Protein AF-A0A9W6QD81-F1 (afdb_monomer_lite)

Radius of gyration: 34.78 Å; chains: 1; bounding box: 24×41×120 Å

Secondary structure (DSSP, 8-state):
--------------TTHHHHTTS-----S--HHHHHHHHHHTTS-----HHHHHHHHHHHHTTTT-S-HHHHHHHHHHHHHHHHHHHHHH--

Sequence (92 aa):
MTHPSPHPASRRPGLGAGLTALLPTGESSGSAGHRAAEQLLLLREAAVPVPVLTAAVELLGLLADSKDTVTREAAAATVVRLR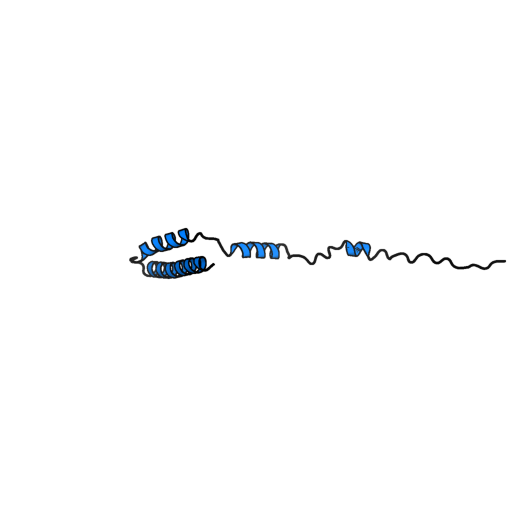AAAEAASDR

Structure (mmCIF, N/CA/C/O backbone):
data_AF-A0A9W6QD81-F1
#
_entry.id   AF-A0A9W6QD81-F1
#
loop_
_atom_site.group_PDB
_atom_site.id
_atom_site.type_symbol
_atom_site.label_atom_id
_atom_site.label_alt_id
_atom_site.label_comp_id
_atom_site.label_asym_id
_atom_site.label_entity_id
_atom_site.label_seq_id
_atom_site.pdbx_PDB_ins_code
_atom_site.Cartn_x
_atom_site.Cartn_y
_atom_site.Cartn_z
_atom_site.occupancy
_atom_site.B_iso_or_equiv
_atom_site.auth_seq_id
_atom_site.auth_comp_id
_atom_site.auth_asym_id
_atom_site.auth_atom_id
_atom_site.pdbx_PDB_model_num
ATOM 1 N N . MET A 1 1 ? 2.216 28.034 99.684 1.00 41.12 1 MET A N 1
ATOM 2 C CA . MET A 1 1 ? 3.553 27.751 99.119 1.00 41.12 1 MET A CA 1
ATOM 3 C C . MET A 1 1 ? 3.377 26.791 97.955 1.00 41.12 1 MET A C 1
ATOM 5 O O . MET A 1 1 ? 2.581 25.869 98.046 1.00 41.12 1 MET A O 1
ATOM 9 N N . THR A 1 2 ? 4.018 27.128 96.845 1.00 52.12 2 THR A N 1
ATOM 10 C CA . THR A 1 2 ? 3.944 26.566 95.489 1.00 52.12 2 THR A CA 1
ATOM 11 C C . THR A 1 2 ? 4.406 25.115 95.363 1.00 52.12 2 THR A C 1
ATOM 13 O O . THR A 1 2 ? 5.443 24.785 95.922 1.00 52.12 2 THR A O 1
ATOM 16 N N . HIS A 1 3 ? 3.759 24.336 94.488 1.00 49.16 3 HIS A N 1
ATOM 17 C CA . HIS A 1 3 ? 4.454 23.412 93.580 1.00 49.16 3 HIS A CA 1
ATOM 18 C C . HIS A 1 3 ? 3.715 23.320 92.229 1.00 49.16 3 HIS A C 1
ATOM 20 O O . HIS A 1 3 ? 2.488 23.220 92.223 1.00 49.16 3 HIS A O 1
ATOM 26 N N . PRO A 1 4 ? 4.434 23.388 91.090 1.00 63.53 4 PRO A N 1
ATOM 27 C CA . PRO A 1 4 ? 3.858 23.293 89.755 1.00 63.53 4 PRO A CA 1
ATOM 28 C C . PRO A 1 4 ? 3.762 21.826 89.316 1.00 63.53 4 PRO A C 1
ATOM 30 O O . PRO A 1 4 ? 4.585 20.993 89.694 1.00 63.53 4 PRO A O 1
ATOM 33 N N . SER A 1 5 ? 2.778 21.501 88.484 1.00 49.00 5 SER A N 1
ATOM 34 C CA . SER A 1 5 ? 2.745 20.237 87.745 1.00 49.00 5 SER A CA 1
ATOM 35 C C . SER A 1 5 ? 2.427 20.485 86.271 1.00 49.00 5 SER A C 1
ATOM 37 O O . SER A 1 5 ? 1.808 21.499 85.940 1.00 49.00 5 SER A O 1
ATOM 39 N N . PRO A 1 6 ? 2.946 19.622 85.382 1.00 48.41 6 PRO A N 1
ATOM 40 C CA . PRO A 1 6 ? 3.315 19.996 84.029 1.00 48.41 6 PRO A CA 1
ATOM 41 C C . PRO A 1 6 ? 2.171 19.737 83.050 1.00 48.41 6 PRO A C 1
ATOM 43 O O . PRO A 1 6 ? 1.599 18.651 83.007 1.00 48.41 6 PRO A O 1
ATOM 46 N N . HIS A 1 7 ? 1.867 20.731 82.222 1.00 46.97 7 HIS A N 1
ATOM 47 C CA . HIS A 1 7 ? 0.959 20.567 81.093 1.00 46.97 7 HIS A CA 1
ATOM 48 C C . HIS A 1 7 ? 1.696 19.901 79.916 1.00 46.97 7 HIS A C 1
ATOM 50 O O . HIS A 1 7 ? 2.723 20.426 79.478 1.00 46.97 7 HIS A O 1
ATOM 56 N N . PRO A 1 8 ? 1.183 18.796 79.343 1.00 60.31 8 PRO A N 1
ATOM 57 C CA . PRO A 1 8 ? 1.662 18.266 78.078 1.00 60.31 8 PRO A CA 1
ATOM 58 C C . PRO A 1 8 ? 0.845 18.881 76.937 1.00 60.31 8 PRO A C 1
ATOM 60 O O . PRO A 1 8 ? -0.254 18.435 76.634 1.00 60.31 8 PRO A O 1
ATOM 63 N N . ALA A 1 9 ? 1.365 19.924 76.304 1.00 45.19 9 ALA A N 1
ATOM 64 C CA . ALA A 1 9 ? 0.941 20.389 74.982 1.00 45.19 9 ALA A CA 1
ATOM 65 C C . ALA A 1 9 ? 1.999 21.407 74.539 1.00 45.19 9 ALA A C 1
ATOM 67 O O . ALA A 1 9 ? 2.355 22.298 75.291 1.00 45.19 9 ALA A O 1
ATOM 68 N N . SER A 1 10 ? 2.599 21.366 73.366 1.00 47.66 10 SER A N 1
ATOM 69 C CA . SER A 1 10 ? 2.109 20.877 72.099 1.00 47.66 10 SER A CA 1
ATOM 70 C C . SER A 1 10 ? 3.359 20.667 71.249 1.00 47.66 10 SER A C 1
ATOM 72 O O . SER A 1 10 ? 4.130 21.610 71.047 1.00 47.66 10 SER A O 1
ATOM 74 N N . ARG A 1 11 ? 3.612 19.438 70.780 1.00 53.50 11 ARG A N 1
ATOM 75 C CA . ARG A 1 11 ? 4.554 19.244 69.672 1.00 53.50 11 ARG A CA 1
ATOM 76 C C . ARG A 1 11 ? 3.919 19.947 68.482 1.00 53.50 11 ARG A C 1
ATOM 78 O O . ARG A 1 11 ? 3.033 19.386 67.851 1.00 53.50 11 ARG A O 1
ATOM 85 N N . ARG A 1 12 ? 4.330 21.191 68.228 1.00 53.94 12 ARG A N 1
ATOM 86 C CA . ARG A 1 12 ? 3.984 21.916 67.007 1.00 53.94 12 ARG A CA 1
ATOM 87 C C . ARG A 1 12 ? 4.396 21.026 65.833 1.00 53.94 12 ARG A C 1
ATOM 89 O O . ARG A 1 12 ? 5.592 20.752 65.709 1.00 53.94 12 ARG A O 1
ATOM 96 N N . PRO A 1 13 ? 3.457 20.543 65.005 1.00 54.94 13 PRO A N 1
ATOM 97 C CA . PRO A 1 13 ? 3.815 19.889 63.761 1.00 54.94 13 PRO A CA 1
ATOM 98 C C . PRO A 1 13 ? 4.633 20.891 62.948 1.00 54.94 13 PRO A C 1
ATOM 100 O O . PRO A 1 13 ? 4.203 22.025 62.731 1.00 54.94 13 PRO A O 1
ATOM 103 N N . GLY A 1 14 ? 5.861 20.507 62.608 1.00 56.66 14 GLY A N 1
ATOM 104 C CA . GLY A 1 14 ? 6.791 21.365 61.892 1.00 56.66 14 GLY A CA 1
ATOM 105 C C . GLY A 1 14 ? 6.174 21.863 60.588 1.00 56.66 14 GLY A C 1
ATOM 106 O O . GLY A 1 14 ? 5.661 21.081 59.789 1.00 56.66 14 GLY A O 1
ATOM 107 N N . LEU A 1 15 ? 6.286 23.171 60.369 1.00 55.88 15 LEU A N 1
ATOM 108 C CA . LEU A 1 15 ? 5.966 23.930 59.153 1.00 55.88 15 LEU A CA 1
ATOM 109 C C . LEU A 1 15 ? 6.830 23.529 57.930 1.00 55.88 15 LEU A C 1
ATOM 111 O O . LEU A 1 15 ? 7.178 24.368 57.110 1.00 55.88 15 LEU A O 1
ATOM 115 N N . GLY A 1 16 ? 7.219 22.257 57.812 1.00 54.28 16 GLY A N 1
ATOM 116 C CA . GLY A 1 16 ? 8.096 21.750 56.752 1.00 54.28 16 GLY A CA 1
ATOM 117 C C . GLY A 1 16 ? 7.467 20.679 55.862 1.00 54.28 16 GLY A C 1
ATOM 118 O O . GLY A 1 16 ? 7.892 20.532 54.725 1.00 54.28 16 GLY A O 1
ATOM 119 N N . ALA A 1 17 ? 6.447 19.953 56.337 1.00 57.78 17 ALA A N 1
ATOM 120 C CA . ALA A 1 17 ? 5.837 18.857 55.572 1.00 57.78 17 ALA A CA 1
ATOM 121 C C . ALA A 1 17 ? 4.764 19.331 54.573 1.00 57.78 17 ALA A C 1
ATOM 123 O O . ALA A 1 17 ? 4.569 18.722 53.528 1.00 57.78 17 ALA A O 1
ATOM 124 N N . GLY A 1 18 ? 4.064 20.428 54.885 1.00 57.84 18 GLY A N 1
ATOM 125 C CA . GLY A 1 18 ? 2.973 20.935 54.046 1.00 57.84 18 GLY A CA 1
ATOM 126 C C . GLY A 1 18 ? 3.444 21.650 52.777 1.00 57.84 18 GLY A C 1
ATOM 127 O O . GLY A 1 18 ? 2.760 21.597 51.764 1.00 57.84 18 GLY A O 1
ATOM 128 N N . LEU A 1 19 ? 4.621 22.289 52.808 1.00 57.25 19 LEU A N 1
ATOM 129 C CA . LEU A 1 19 ? 5.172 23.011 51.652 1.00 57.25 19 LEU A CA 1
ATOM 130 C C . LEU A 1 19 ? 5.831 22.072 50.633 1.00 57.25 19 LEU A C 1
ATOM 132 O O . LEU A 1 19 ? 5.725 22.306 49.434 1.00 57.25 19 LEU A O 1
ATOM 136 N N . THR A 1 20 ? 6.462 20.983 51.078 1.00 58.50 20 THR A N 1
ATOM 137 C CA . THR A 1 20 ? 7.024 19.955 50.183 1.00 58.50 20 THR A CA 1
ATOM 138 C C . THR A 1 20 ? 5.953 19.093 49.517 1.00 58.50 20 THR A C 1
ATOM 140 O O . THR A 1 20 ? 6.205 18.569 48.440 1.00 58.50 20 THR A O 1
ATOM 143 N N . ALA A 1 21 ? 4.745 19.011 50.085 1.00 59.38 21 ALA A N 1
ATOM 144 C CA . ALA A 1 21 ? 3.581 18.386 49.446 1.00 59.38 21 ALA A CA 1
ATOM 145 C C . ALA A 1 21 ? 2.978 19.224 48.297 1.00 59.38 21 ALA A C 1
ATOM 147 O O . ALA A 1 21 ? 2.174 18.709 47.524 1.00 59.38 21 ALA A O 1
ATOM 148 N N . LEU A 1 22 ? 3.352 20.507 48.190 1.00 58.03 22 LEU A N 1
ATOM 149 C CA . LEU A 1 22 ? 2.968 21.402 47.089 1.00 58.03 22 LEU A CA 1
ATOM 150 C C . LEU A 1 22 ? 4.007 21.439 45.966 1.00 58.03 22 LEU A C 1
ATOM 152 O O . LEU A 1 22 ? 3.734 21.987 44.897 1.00 58.03 22 LEU A O 1
ATOM 156 N N . LEU A 1 23 ? 5.197 20.875 46.193 1.00 59.31 23 LEU A N 1
ATOM 157 C CA . LEU A 1 23 ? 6.099 20.578 45.093 1.00 59.31 23 LEU A CA 1
ATOM 158 C C . LEU A 1 23 ? 5.426 19.477 44.281 1.00 59.31 23 LEU A C 1
ATOM 160 O O . LEU A 1 23 ? 5.053 18.462 44.870 1.00 59.31 23 LEU A O 1
ATOM 164 N N . PRO A 1 24 ? 5.248 19.650 42.962 1.00 52.56 24 PRO A N 1
ATOM 165 C CA . PRO A 1 24 ? 4.758 18.575 42.129 1.00 52.56 24 PRO A CA 1
ATOM 166 C C . PRO A 1 24 ? 5.720 17.394 42.283 1.00 52.56 24 PRO A C 1
ATOM 168 O O . PRO A 1 24 ? 6.765 17.347 41.643 1.00 52.56 24 PRO A O 1
ATOM 171 N N . THR A 1 25 ? 5.356 16.402 43.093 1.00 58.72 25 THR A N 1
ATOM 172 C CA . THR A 1 25 ? 5.942 15.054 43.070 1.00 58.72 25 THR A CA 1
ATOM 173 C C . THR A 1 25 ? 5.407 14.288 41.861 1.00 58.72 25 THR A C 1
ATOM 175 O O . THR A 1 25 ? 5.196 13.079 41.891 1.00 58.72 25 THR A O 1
ATOM 178 N N . GLY A 1 26 ? 5.159 15.022 40.774 1.00 53.06 26 GLY A N 1
ATOM 179 C CA . GLY A 1 26 ? 4.798 14.504 39.479 1.00 53.06 26 GLY A CA 1
ATOM 180 C C . GLY A 1 26 ? 6.045 13.942 38.832 1.00 53.06 26 GLY A C 1
ATOM 181 O O . GLY A 1 26 ? 6.559 14.501 37.867 1.00 53.06 26 GLY A O 1
ATOM 182 N N . GLU A 1 27 ? 6.495 12.797 39.328 1.00 59.56 27 GLU A N 1
ATOM 183 C CA . GLU A 1 27 ? 7.050 11.784 38.445 1.00 59.56 27 GLU A CA 1
ATOM 184 C C . GLU A 1 27 ? 5.917 11.318 37.526 1.00 59.56 27 GLU A C 1
ATOM 186 O O . GLU A 1 27 ? 5.293 10.280 37.717 1.00 59.56 27 GLU A O 1
ATOM 191 N N . SER A 1 28 ? 5.574 12.153 36.550 1.00 55.69 28 SER A N 1
ATOM 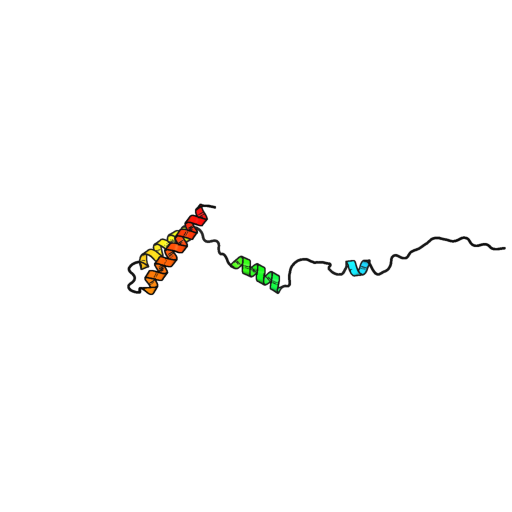192 C CA . SER A 1 28 ? 4.829 11.708 35.392 1.00 55.69 28 SER A CA 1
ATOM 193 C C . SER A 1 28 ? 5.128 12.597 34.195 1.00 55.69 28 SER A C 1
ATOM 195 O O . SER A 1 28 ? 4.747 13.766 34.124 1.00 55.69 28 SER A O 1
ATOM 197 N N . SER A 1 29 ? 5.755 11.943 33.219 1.00 60.25 29 SER A N 1
ATOM 198 C CA . SER A 1 29 ? 5.481 12.121 31.798 1.00 60.25 29 SER A CA 1
ATOM 199 C C . SER A 1 29 ? 6.194 13.268 31.082 1.00 60.25 29 SER A C 1
ATOM 201 O O . SER A 1 29 ? 5.553 14.174 30.547 1.00 60.25 29 SER A O 1
ATOM 203 N N . GLY A 1 30 ? 7.520 13.123 30.974 1.00 66.56 30 GLY A N 1
ATOM 204 C CA . GLY A 1 30 ? 8.319 13.588 29.834 1.00 66.56 30 GLY A CA 1
ATOM 205 C C . GLY A 1 30 ? 8.457 15.102 29.644 1.00 66.56 30 GLY A C 1
ATOM 206 O O . GLY A 1 30 ? 7.513 15.877 29.779 1.00 66.56 30 GLY A O 1
ATOM 207 N N . SER A 1 31 ? 9.645 15.551 29.232 1.00 82.94 31 SER A N 1
ATOM 208 C CA . SER A 1 31 ? 9.802 16.920 28.725 1.00 82.94 31 SER A CA 1
ATOM 209 C C . SER A 1 31 ? 8.844 17.175 27.548 1.00 82.94 31 SER A C 1
ATOM 211 O O . SER A 1 31 ? 8.390 16.241 26.884 1.00 82.94 31 SER A O 1
ATOM 213 N N . ALA A 1 32 ? 8.553 18.441 27.233 1.00 81.56 32 ALA A N 1
ATOM 214 C CA . ALA A 1 32 ? 7.760 18.773 26.044 1.00 81.56 32 ALA A CA 1
ATOM 215 C C . ALA A 1 32 ? 8.338 18.134 24.763 1.00 81.56 32 ALA A C 1
ATOM 217 O O . ALA A 1 32 ? 7.580 17.665 23.918 1.00 81.56 32 ALA A O 1
ATOM 218 N N . GLY A 1 33 ? 9.670 18.039 24.667 1.00 8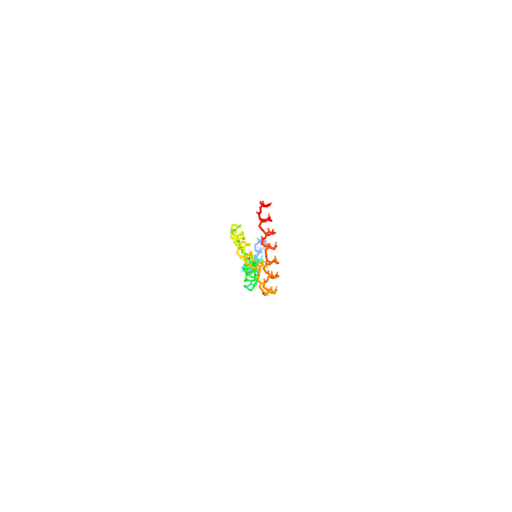6.69 33 GLY A N 1
ATOM 219 C CA . GLY A 1 33 ? 10.353 17.330 23.585 1.00 86.69 33 GLY A CA 1
ATOM 220 C C . GLY A 1 33 ? 10.113 15.817 23.597 1.00 86.69 33 GLY A C 1
ATOM 221 O O . GLY A 1 33 ? 9.917 15.237 22.537 1.00 86.69 33 GLY A O 1
ATOM 222 N N . HIS A 1 34 ? 10.056 15.184 24.772 1.00 85.44 34 HIS A N 1
ATOM 223 C CA . HIS A 1 34 ? 9.719 13.762 24.895 1.00 85.44 34 HIS A CA 1
ATOM 224 C C . HIS A 1 34 ? 8.290 13.477 24.419 1.00 85.44 34 HIS A C 1
ATOM 226 O O . HIS A 1 34 ? 8.090 12.601 23.585 1.00 85.44 34 HIS A O 1
ATOM 232 N N . ARG A 1 35 ? 7.312 14.285 24.851 1.00 84.94 35 ARG A N 1
ATOM 233 C CA . ARG A 1 35 ? 5.925 14.156 24.376 1.00 84.94 35 ARG A CA 1
ATOM 234 C C . ARG A 1 35 ? 5.809 14.405 22.873 1.00 84.94 35 ARG A C 1
ATOM 236 O O . ARG A 1 35 ? 5.101 13.677 22.193 1.00 84.94 35 ARG A O 1
ATOM 243 N N . ALA A 1 36 ? 6.520 15.397 22.335 1.00 86.19 36 ALA A N 1
ATOM 244 C CA . ALA A 1 36 ? 6.551 15.635 20.893 1.00 86.19 36 ALA A CA 1
ATOM 245 C C . ALA A 1 36 ? 7.153 14.441 20.130 1.00 86.19 36 ALA A C 1
ATOM 247 O O . ALA A 1 36 ? 6.606 14.035 19.110 1.00 86.19 36 ALA A O 1
ATOM 248 N N . ALA A 1 37 ? 8.233 13.845 20.640 1.00 86.38 37 ALA A N 1
ATOM 249 C CA . ALA A 1 37 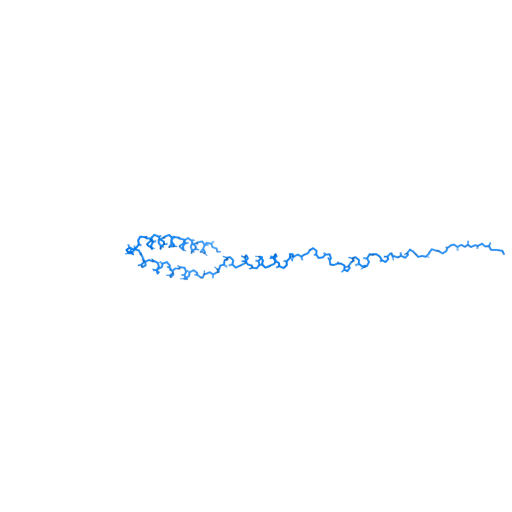? 8.839 12.659 20.045 1.00 86.38 37 ALA A CA 1
ATOM 250 C C . ALA A 1 37 ? 7.893 11.446 20.073 1.00 86.38 37 ALA A C 1
ATOM 252 O O . ALA A 1 37 ? 7.774 10.757 19.065 1.00 86.38 37 ALA 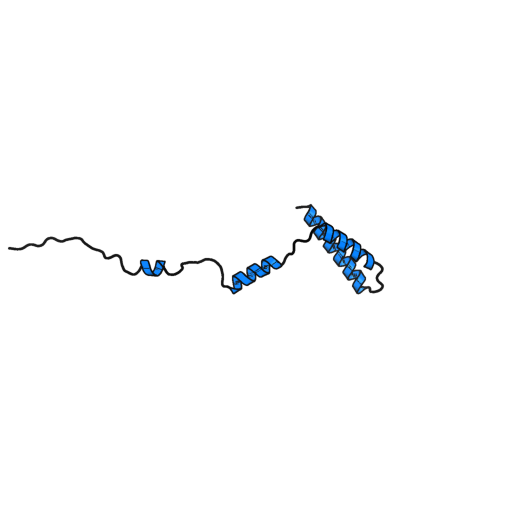A O 1
ATOM 253 N N . GLU A 1 38 ? 7.167 11.217 21.171 1.00 85.25 38 GLU A N 1
ATOM 254 C CA . GLU A 1 38 ? 6.138 10.169 21.244 1.00 85.25 38 GLU A CA 1
ATOM 255 C C . GLU A 1 38 ? 5.001 10.408 20.246 1.00 85.25 38 GLU A C 1
ATOM 257 O O . GLU A 1 38 ? 4.599 9.487 19.539 1.00 85.25 38 GLU A O 1
ATOM 262 N N . GLN A 1 39 ? 4.522 11.649 20.120 1.00 82.50 39 GLN A N 1
ATOM 263 C CA . GLN A 1 39 ? 3.492 11.989 19.135 1.00 82.50 39 GLN A CA 1
ATOM 264 C C . GLN A 1 39 ? 3.985 11.784 17.695 1.00 82.50 39 GLN A C 1
ATOM 266 O O . GLN A 1 39 ? 3.228 11.316 16.851 1.00 82.50 39 GLN A O 1
ATOM 271 N N . LEU A 1 40 ? 5.259 12.064 17.410 1.00 84.38 40 LEU A N 1
ATOM 272 C CA . LEU A 1 40 ? 5.859 11.779 16.104 1.00 84.38 40 LEU A CA 1
ATOM 273 C C . LEU A 1 40 ? 6.040 10.275 15.856 1.00 84.38 40 LEU A C 1
ATOM 275 O O . LEU A 1 40 ? 5.893 9.830 14.719 1.00 84.38 40 LEU A O 1
ATOM 279 N N . LEU A 1 41 ? 6.319 9.479 16.892 1.00 85.50 41 LEU A N 1
ATOM 280 C CA . LEU A 1 41 ? 6.390 8.019 16.770 1.00 85.50 41 LEU A CA 1
ATOM 281 C C . LEU A 1 41 ? 5.038 7.414 16.378 1.00 85.50 41 LEU A C 1
ATOM 283 O O . LEU A 1 41 ? 5.013 6.479 15.579 1.00 85.50 41 LEU A O 1
ATOM 287 N N . LEU A 1 42 ? 3.926 7.981 16.857 1.00 78.88 42 LEU A N 1
ATOM 288 C CA . LEU A 1 42 ? 2.577 7.569 16.445 1.00 78.88 42 LEU A CA 1
ATOM 289 C C . LEU A 1 42 ? 2.295 7.834 14.956 1.00 78.88 42 LEU A C 1
ATOM 291 O O . LEU A 1 42 ? 1.426 7.187 14.382 1.00 78.88 42 LEU A O 1
ATOM 295 N N . LEU A 1 43 ? 3.039 8.741 14.313 1.00 81.88 43 LEU A N 1
ATOM 296 C CA . LEU A 1 43 ? 2.910 9.052 12.882 1.00 81.88 43 LEU A CA 1
ATOM 297 C C . LEU A 1 43 ? 3.799 8.181 11.985 1.00 81.88 43 LEU A C 1
ATOM 299 O O . LEU A 1 43 ? 3.803 8.360 10.767 1.00 81.88 43 LEU A O 1
ATOM 303 N N . ARG A 1 44 ? 4.577 7.256 12.561 1.00 80.69 44 ARG A N 1
ATOM 304 C CA . ARG A 1 44 ? 5.456 6.369 11.788 1.00 80.69 44 ARG A CA 1
ATOM 305 C C . ARG A 1 44 ? 4.670 5.451 10.852 1.00 80.69 44 ARG A C 1
ATOM 307 O O . ARG A 1 44 ? 5.189 5.053 9.812 1.00 80.69 44 ARG A O 1
ATOM 314 N N . GLU A 1 45 ? 3.448 5.107 11.234 1.00 81.44 45 GLU A N 1
ATOM 315 C CA . GLU A 1 45 ? 2.605 4.160 10.520 1.00 81.44 45 GLU A CA 1
ATOM 316 C C . GLU A 1 45 ? 1.307 4.835 10.082 1.00 81.44 45 GLU A C 1
ATOM 318 O O . GLU A 1 45 ? 0.707 5.618 10.816 1.00 81.44 45 GLU A O 1
ATOM 323 N N . ALA A 1 46 ? 0.871 4.521 8.865 1.00 79.44 46 ALA A N 1
ATOM 324 C CA . ALA A 1 46 ? -0.406 4.963 8.330 1.00 79.44 46 ALA A CA 1
ATOM 325 C C . ALA A 1 46 ? -1.288 3.738 8.094 1.00 79.44 46 ALA A C 1
ATOM 327 O O . ALA A 1 46 ? -0.867 2.777 7.446 1.00 79.44 46 ALA A O 1
ATOM 328 N N . ALA A 1 47 ? -2.521 3.779 8.598 1.00 85.75 47 ALA A N 1
ATOM 329 C CA . ALA A 1 47 ? -3.515 2.769 8.273 1.00 85.75 47 ALA A CA 1
ATOM 330 C C . ALA A 1 47 ? -3.938 2.944 6.808 1.00 85.75 47 ALA A C 1
ATOM 332 O O . ALA A 1 47 ? -4.546 3.950 6.441 1.00 85.75 47 ALA A O 1
ATOM 333 N N . VAL A 1 48 ? -3.605 1.963 5.970 1.00 87.75 48 VAL A N 1
ATOM 334 C CA . VAL A 1 48 ? -3.989 1.936 4.556 1.00 87.75 48 VAL A CA 1
ATOM 335 C C . VAL A 1 48 ? -5.002 0.810 4.348 1.00 87.75 48 VAL A C 1
ATOM 337 O O . VAL A 1 48 ? -4.712 -0.327 4.725 1.00 87.75 48 VAL A O 1
ATOM 340 N N . PRO A 1 49 ? -6.179 1.077 3.751 1.00 91.69 49 PRO A N 1
ATOM 341 C CA . PRO A 1 49 ? -7.137 0.022 3.440 1.00 91.69 49 PRO A CA 1
ATOM 342 C C . PRO A 1 49 ? -6.539 -1.004 2.470 1.00 91.69 49 PRO A C 1
ATOM 344 O O . PRO A 1 49 ? -5.941 -0.625 1.463 1.00 91.69 49 PRO A O 1
ATOM 347 N N . VAL A 1 50 ? -6.770 -2.297 2.715 1.00 92.88 50 VAL A N 1
ATOM 348 C CA . VAL A 1 50 ? -6.297 -3.385 1.836 1.00 92.88 50 VAL A CA 1
ATOM 349 C C . VAL A 1 50 ? -6.673 -3.168 0.359 1.00 92.88 50 VAL A C 1
ATOM 351 O O . VAL A 1 50 ? -5.782 -3.301 -0.478 1.00 92.88 50 VAL A O 1
ATOM 354 N N . PRO A 1 51 ? -7.899 -2.719 0.001 1.00 94.31 51 PRO A N 1
ATOM 355 C CA . PRO A 1 51 ? -8.239 -2.442 -1.399 1.00 94.31 51 PRO A CA 1
ATOM 356 C C . PRO A 1 51 ? -7.337 -1.398 -2.077 1.00 94.31 51 PRO A C 1
ATOM 358 O O . PRO A 1 51 ? -7.098 -1.478 -3.280 1.00 94.31 51 PRO A O 1
ATOM 361 N N . VAL A 1 52 ? -6.800 -0.435 -1.319 1.00 94.62 52 VAL A N 1
ATOM 362 C CA . VAL A 1 52 ? -5.859 0.568 -1.844 1.00 94.62 52 VAL A CA 1
ATOM 363 C C . VAL A 1 52 ? -4.517 -0.082 -2.186 1.00 94.62 52 VAL A C 1
ATOM 365 O O . VAL A 1 52 ? -3.930 0.236 -3.219 1.00 94.62 52 VAL A O 1
ATOM 368 N N . LEU A 1 53 ? -4.049 -1.028 -1.364 1.00 94.31 53 LEU A N 1
ATOM 369 C CA . LEU A 1 53 ? -2.833 -1.797 -1.651 1.00 94.31 53 LEU A CA 1
ATOM 370 C C . LEU A 1 53 ? -3.014 -2.665 -2.903 1.00 94.31 53 LEU A C 1
ATOM 372 O O . LEU A 1 53 ? -2.123 -2.703 -3.752 1.00 94.31 53 LEU A O 1
ATOM 376 N N . THR A 1 54 ? -4.174 -3.311 -3.052 1.00 93.81 54 THR A N 1
ATOM 377 C CA . THR A 1 54 ? -4.509 -4.110 -4.240 1.00 93.81 54 THR A CA 1
ATOM 378 C C . THR A 1 54 ? -4.508 -3.254 -5.507 1.00 93.81 54 THR A C 1
ATOM 380 O O . THR A 1 54 ? -3.830 -3.601 -6.473 1.00 93.81 54 THR A O 1
ATOM 383 N N . ALA A 1 55 ? -5.166 -2.092 -5.481 1.00 96.38 55 ALA A N 1
ATOM 384 C CA . ALA A 1 55 ? -5.172 -1.165 -6.612 1.00 96.38 55 ALA A CA 1
ATOM 385 C C . ALA A 1 55 ? -3.758 -0.668 -6.967 1.00 96.38 55 ALA A C 1
ATOM 387 O O . ALA A 1 55 ? -3.396 -0.584 -8.140 1.00 96.38 55 ALA A O 1
ATOM 388 N N . ALA A 1 56 ? -2.919 -0.383 -5.966 1.00 96.38 56 ALA A N 1
ATOM 389 C CA . ALA A 1 56 ? -1.532 0.011 -6.199 1.00 96.38 56 ALA A CA 1
ATOM 390 C C . ALA A 1 56 ? -0.715 -1.101 -6.883 1.00 96.38 56 ALA A C 1
ATOM 392 O O . ALA A 1 56 ? 0.083 -0.812 -7.774 1.00 96.38 56 ALA A O 1
ATOM 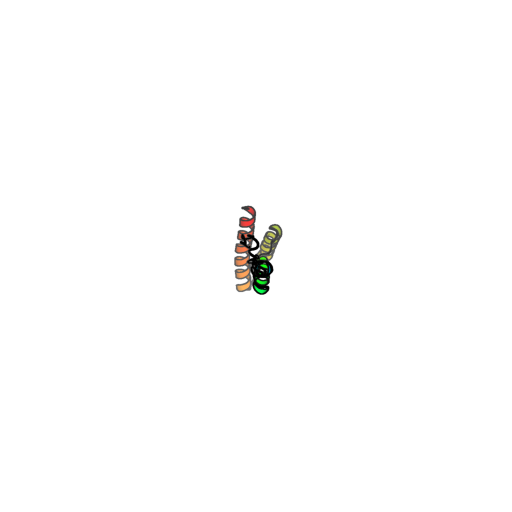393 N N . VAL A 1 57 ? -0.930 -2.368 -6.511 1.00 97.06 57 VAL A N 1
ATOM 394 C CA . VAL A 1 57 ? -0.294 -3.520 -7.173 1.00 97.06 57 VAL A CA 1
ATOM 395 C C . VAL A 1 57 ? -0.700 -3.614 -8.644 1.00 97.06 57 VAL A C 1
ATOM 397 O O . VAL A 1 57 ? 0.163 -3.844 -9.491 1.00 97.06 57 VAL A O 1
ATOM 400 N N . GLU A 1 58 ? -1.980 -3.413 -8.960 1.00 96.69 58 GLU A N 1
ATOM 401 C CA . GLU A 1 58 ? -2.472 -3.423 -10.343 1.00 96.69 58 GLU A CA 1
ATOM 402 C C . GLU A 1 58 ? -1.841 -2.302 -11.177 1.00 96.69 58 GLU A C 1
ATOM 404 O O . GLU A 1 58 ? -1.321 -2.556 -12.265 1.00 96.69 58 GLU A O 1
ATOM 409 N N . LEU A 1 59 ? -1.800 -1.080 -10.637 1.00 97.12 59 LEU A N 1
ATOM 410 C CA . LEU A 1 59 ? -1.187 0.073 -11.303 1.00 97.12 59 LEU A CA 1
ATOM 411 C C . LEU A 1 59 ? 0.312 -0.124 -11.547 1.00 97.12 59 LEU A C 1
ATOM 413 O O . LEU A 1 59 ? 0.811 0.195 -12.625 1.00 97.12 59 LEU A O 1
ATOM 417 N N . LEU A 1 60 ? 1.037 -0.682 -10.576 1.00 96.88 60 LEU A N 1
ATOM 418 C CA . LEU A 1 60 ? 2.460 -0.996 -10.733 1.00 96.88 60 LEU A CA 1
ATOM 419 C C . LEU A 1 60 ? 2.703 -2.117 -11.751 1.00 96.88 60 LEU A C 1
ATOM 421 O O . LEU A 1 60 ? 3.756 -2.136 -12.388 1.00 96.88 60 LEU A O 1
ATOM 425 N N . GLY A 1 61 ? 1.733 -3.014 -11.952 1.00 94.44 61 GLY A N 1
ATOM 426 C CA . GLY A 1 61 ? 1.782 -4.039 -12.996 1.00 94.44 61 GLY A CA 1
ATOM 427 C C . GLY A 1 61 ? 1.913 -3.457 -14.407 1.00 94.44 61 GLY A C 1
ATOM 428 O O . GLY A 1 61 ? 2.558 -4.066 -15.258 1.00 94.44 61 GLY A O 1
ATOM 429 N N . LEU A 1 62 ? 1.410 -2.239 -14.637 1.00 96.12 62 LEU A N 1
ATOM 430 C CA . LEU A 1 62 ? 1.549 -1.529 -15.916 1.00 96.12 62 LEU A CA 1
ATOM 431 C C . LEU A 1 62 ? 3.010 -1.191 -16.263 1.00 96.12 62 LEU A C 1
ATOM 433 O O . LEU A 1 62 ? 3.321 -0.899 -17.415 1.00 96.12 62 LEU A O 1
ATOM 437 N N . LEU A 1 63 ? 3.914 -1.232 -15.279 1.00 96.06 63 LEU A N 1
ATOM 438 C CA . LEU A 1 63 ? 5.338 -0.944 -15.452 1.00 96.06 63 LEU A CA 1
ATOM 439 C C . LEU A 1 63 ? 6.182 -2.200 -15.719 1.00 96.06 63 LEU A C 1
ATOM 441 O O . LEU A 1 63 ? 7.402 -2.085 -15.858 1.00 96.06 63 LEU A O 1
ATOM 445 N N . ALA A 1 64 ? 5.565 -3.385 -15.810 1.00 92.06 64 ALA A N 1
ATOM 446 C CA . ALA A 1 64 ? 6.277 -4.646 -16.032 1.00 92.06 64 ALA A CA 1
ATOM 447 C C . ALA A 1 64 ? 7.106 -4.639 -17.329 1.00 92.06 64 ALA A C 1
ATOM 449 O O . ALA A 1 64 ? 8.238 -5.123 -17.337 1.00 92.06 64 ALA A O 1
ATOM 450 N N . ASP A 1 65 ? 6.589 -4.003 -18.381 1.00 94.25 65 ASP A N 1
ATOM 451 C CA . ASP A 1 65 ? 7.252 -3.878 -19.685 1.00 94.25 65 ASP A CA 1
ATOM 452 C C . ASP A 1 65 ? 7.953 -2.521 -19.877 1.00 94.25 65 ASP A C 1
ATOM 454 O O . ASP A 1 65 ? 8.280 -2.127 -21.002 1.00 94.25 65 ASP A O 1
ATOM 458 N N . SER A 1 66 ? 8.196 -1.778 -18.789 1.00 95.62 66 SER A N 1
ATOM 459 C CA . SER A 1 66 ? 8.931 -0.514 -18.867 1.00 95.62 66 SER A CA 1
ATOM 460 C C . SER A 1 66 ? 10.311 -0.726 -19.498 1.00 95.62 66 SER A C 1
ATOM 462 O O . SER A 1 66 ? 11.053 -1.646 -19.141 1.00 95.62 66 SER A O 1
ATOM 464 N N . LYS A 1 67 ? 10.670 0.161 -20.434 1.00 96.94 67 LYS A N 1
ATOM 465 C CA . LYS A 1 67 ? 11.998 0.182 -21.072 1.00 96.94 67 LYS A CA 1
ATOM 466 C C . LYS A 1 67 ? 13.093 0.630 -20.108 1.00 96.94 67 LYS A C 1
ATOM 468 O O . LYS A 1 67 ? 14.259 0.320 -20.333 1.00 96.94 67 LYS A O 1
ATOM 473 N N . ASP A 1 68 ? 12.721 1.360 -19.061 1.00 97.62 68 ASP A N 1
ATOM 474 C CA . ASP A 1 68 ? 13.637 1.719 -17.990 1.00 97.62 68 ASP A CA 1
ATOM 475 C C . ASP A 1 68 ? 13.729 0.576 -16.972 1.00 97.62 68 ASP A C 1
ATOM 477 O O . ASP A 1 68 ? 12.788 0.302 -16.218 1.00 97.62 68 ASP A O 1
ATOM 481 N N . THR A 1 69 ? 14.894 -0.073 -16.950 1.00 97.25 69 THR A N 1
ATOM 482 C CA . THR A 1 69 ? 15.213 -1.169 -16.034 1.00 97.25 69 THR A CA 1
ATOM 483 C C . THR A 1 69 ? 15.051 -0.759 -14.573 1.00 97.25 69 THR A C 1
ATOM 485 O O . THR A 1 69 ? 14.505 -1.544 -13.800 1.00 97.25 69 THR A O 1
ATOM 488 N N . VAL A 1 70 ? 15.449 0.464 -14.201 1.00 97.62 70 VAL A N 1
ATOM 489 C CA . VAL A 1 70 ? 15.363 0.932 -12.807 1.00 97.62 70 VAL A CA 1
ATOM 490 C C . VAL A 1 70 ? 13.902 1.033 -12.383 1.00 97.62 70 VAL A C 1
ATOM 492 O O . VAL A 1 70 ? 13.520 0.503 -11.341 1.00 97.62 70 VAL A O 1
ATOM 495 N N . THR A 1 71 ? 13.061 1.642 -13.221 1.00 96.12 71 THR A N 1
ATOM 496 C CA . THR A 1 71 ? 11.617 1.726 -12.972 1.00 96.12 71 THR A CA 1
ATOM 497 C C . THR A 1 71 ? 10.974 0.343 -12.865 1.00 96.12 71 THR A C 1
ATOM 499 O O . THR A 1 71 ? 10.192 0.104 -11.944 1.00 96.12 71 THR A O 1
ATOM 502 N N . ARG A 1 72 ? 11.308 -0.589 -13.766 1.00 97.56 72 ARG A N 1
ATOM 503 C CA . ARG A 1 72 ? 10.745 -1.948 -13.751 1.00 97.56 72 ARG A CA 1
ATOM 504 C C . ARG A 1 72 ? 11.119 -2.714 -12.481 1.00 97.56 72 ARG A C 1
ATOM 506 O O . ARG A 1 72 ? 10.254 -3.322 -11.852 1.00 97.56 72 ARG A O 1
ATOM 513 N N . GLU A 1 73 ? 12.389 -2.679 -12.087 1.00 97.56 73 GLU A N 1
ATOM 514 C CA . GLU A 1 73 ? 12.866 -3.353 -10.874 1.00 97.56 73 GLU A CA 1
ATOM 515 C C . GLU A 1 73 ? 12.265 -2.734 -9.610 1.00 97.56 73 GLU A C 1
ATOM 517 O O . GLU A 1 73 ? 11.809 -3.457 -8.719 1.00 97.56 73 GLU A O 1
ATOM 522 N N . ALA A 1 74 ? 12.188 -1.402 -9.552 1.00 97.50 74 ALA A N 1
ATOM 523 C CA . ALA A 1 74 ? 11.552 -0.696 -8.447 1.00 97.50 74 ALA A CA 1
ATOM 524 C C . ALA A 1 74 ? 10.062 -1.053 -8.329 1.00 97.50 74 ALA A C 1
ATOM 526 O O . ALA A 1 74 ? 9.579 -1.326 -7.224 1.00 97.50 74 ALA A O 1
ATOM 527 N N . ALA A 1 75 ? 9.340 -1.112 -9.452 1.00 97.81 75 ALA A N 1
ATOM 528 C CA . ALA A 1 75 ? 7.939 -1.518 -9.481 1.00 97.81 75 ALA A CA 1
ATOM 529 C C . ALA A 1 75 ? 7.766 -2.963 -8.991 1.00 97.81 75 ALA A C 1
ATOM 531 O O . ALA A 1 75 ? 6.965 -3.210 -8.089 1.00 97.81 75 ALA A O 1
ATOM 532 N N . ALA A 1 76 ? 8.574 -3.900 -9.497 1.00 97.56 76 ALA A N 1
ATOM 533 C CA . ALA A 1 76 ? 8.533 -5.302 -9.082 1.00 97.56 76 ALA A CA 1
ATOM 534 C C . ALA A 1 76 ? 8.811 -5.469 -7.578 1.00 97.56 76 ALA A C 1
ATOM 536 O O . ALA A 1 76 ? 8.051 -6.131 -6.866 1.00 97.56 76 ALA A O 1
ATOM 537 N N . ALA A 1 77 ? 9.852 -4.811 -7.062 1.00 97.94 77 ALA A N 1
ATOM 538 C CA . ALA A 1 77 ? 10.188 -4.852 -5.642 1.00 97.94 77 ALA A CA 1
ATOM 539 C C . ALA A 1 77 ? 9.088 -4.227 -4.764 1.00 97.94 77 ALA A C 1
ATOM 541 O O . ALA A 1 77 ? 8.859 -4.669 -3.636 1.00 97.94 77 ALA A O 1
ATOM 542 N N . THR A 1 78 ? 8.398 -3.201 -5.262 1.00 97.25 78 THR A N 1
ATOM 543 C CA . THR A 1 78 ? 7.274 -2.571 -4.557 1.00 97.25 78 THR A CA 1
ATOM 544 C C . THR A 1 78 ? 6.053 -3.489 -4.538 1.00 97.25 78 THR A C 1
ATOM 546 O O . THR A 1 78 ? 5.468 -3.683 -3.475 1.00 97.25 78 THR A O 1
ATOM 549 N N . VAL A 1 79 ? 5.722 -4.138 -5.659 1.00 97.75 79 VAL A N 1
ATOM 550 C CA . VAL A 1 79 ? 4.625 -5.118 -5.740 1.00 97.75 79 VAL A CA 1
ATOM 551 C C . VAL A 1 79 ? 4.807 -6.247 -4.725 1.00 97.75 79 VAL A C 1
ATOM 553 O O . VAL A 1 79 ? 3.856 -6.590 -4.024 1.00 97.75 79 VAL A O 1
ATOM 556 N N . VAL A 1 80 ? 6.022 -6.791 -4.596 1.00 97.56 80 VAL A N 1
ATOM 557 C CA . VAL A 1 80 ? 6.323 -7.842 -3.607 1.00 97.56 80 VAL A CA 1
ATOM 558 C C . VAL A 1 80 ? 6.020 -7.366 -2.184 1.00 97.56 80 VAL A C 1
ATOM 560 O O . VAL A 1 80 ? 5.363 -8.077 -1.424 1.00 97.56 80 VAL A O 1
ATOM 563 N N . ARG A 1 81 ? 6.442 -6.146 -1.830 1.00 96.00 81 ARG A N 1
ATOM 564 C CA . ARG A 1 81 ? 6.200 -5.578 -0.494 1.00 96.00 81 ARG A CA 1
ATOM 565 C C . ARG A 1 81 ? 4.719 -5.321 -0.227 1.00 96.00 81 ARG A C 1
ATOM 567 O O . ARG A 1 81 ? 4.245 -5.633 0.860 1.00 96.00 81 ARG A O 1
ATOM 574 N N . LEU A 1 82 ? 3.990 -4.780 -1.204 1.00 95.25 82 LEU A N 1
ATOM 575 C CA . LEU A 1 82 ? 2.563 -4.481 -1.056 1.00 95.25 82 LEU A CA 1
ATOM 576 C C . LEU A 1 82 ? 1.725 -5.753 -0.900 1.00 95.25 82 LEU A C 1
ATOM 578 O O . LEU A 1 82 ? 0.835 -5.787 -0.054 1.00 95.25 82 LEU A O 1
ATOM 582 N N . ARG A 1 83 ? 2.040 -6.813 -1.656 1.00 94.94 83 ARG A N 1
ATOM 583 C CA . ARG A 1 83 ? 1.381 -8.118 -1.497 1.00 94.94 83 ARG A CA 1
ATOM 584 C C . ARG A 1 83 ? 1.631 -8.697 -0.110 1.00 94.94 83 ARG A C 1
ATOM 586 O O . ARG A 1 83 ? 0.677 -9.034 0.573 1.00 94.94 83 ARG A O 1
ATOM 593 N N . ALA A 1 84 ? 2.884 -8.716 0.347 1.00 94.56 84 ALA A N 1
ATOM 594 C CA . ALA A 1 84 ? 3.208 -9.183 1.696 1.00 94.56 84 ALA A CA 1
ATOM 595 C C . ALA A 1 84 ? 2.462 -8.392 2.789 1.00 94.56 84 ALA A C 1
ATOM 597 O O . ALA A 1 84 ? 1.986 -8.978 3.758 1.00 94.56 84 ALA A O 1
ATOM 598 N N . ALA A 1 85 ? 2.320 -7.072 2.623 1.00 91.12 85 ALA A N 1
ATOM 599 C CA . ALA A 1 85 ? 1.563 -6.234 3.550 1.00 91.12 85 ALA A CA 1
ATOM 600 C C . ALA A 1 85 ? 0.053 -6.539 3.547 1.00 91.12 85 ALA A C 1
ATOM 602 O O . ALA A 1 85 ? -0.568 -6.510 4.608 1.00 91.12 85 ALA A O 1
ATOM 603 N N . ALA A 1 86 ? -0.532 -6.836 2.381 1.00 91.06 86 ALA A N 1
ATOM 604 C CA . ALA A 1 86 ? -1.942 -7.206 2.253 1.00 91.06 86 ALA A CA 1
ATOM 605 C C . ALA A 1 86 ? -2.245 -8.587 2.866 1.00 91.06 86 ALA A C 1
ATOM 607 O O . ALA A 1 86 ? -3.234 -8.728 3.585 1.00 91.06 86 ALA A O 1
ATOM 608 N N . GLU A 1 87 ? -1.369 -9.574 2.656 1.00 90.81 87 GLU A N 1
ATOM 609 C CA . GLU A 1 87 ? -1.490 -10.898 3.288 1.00 90.81 87 GLU A CA 1
ATOM 610 C C . GLU A 1 87 ? -1.382 -10.787 4.817 1.00 90.81 87 GLU A C 1
ATOM 612 O O . GLU A 1 87 ? -2.272 -11.224 5.540 1.00 90.81 87 GLU A O 1
ATOM 617 N N . ALA A 1 88 ? -0.374 -10.070 5.327 1.00 88.31 88 ALA A N 1
ATOM 618 C CA . ALA A 1 88 ? -0.211 -9.848 6.767 1.00 88.31 88 ALA A CA 1
ATOM 619 C C . ALA A 1 88 ? -1.380 -9.072 7.411 1.00 88.31 88 ALA A C 1
ATOM 621 O O . ALA A 1 88 ? -1.565 -9.114 8.628 1.00 88.31 88 ALA A O 1
ATOM 622 N N . ALA A 1 89 ? -2.147 -8.315 6.622 1.00 83.38 89 ALA A N 1
ATOM 623 C CA . ALA A 1 89 ? -3.368 -7.664 7.085 1.00 83.38 89 ALA A CA 1
ATOM 624 C C . ALA A 1 89 ? -4.579 -8.606 7.118 1.00 83.38 89 ALA A C 1
ATOM 626 O O . ALA A 1 89 ? -5.512 -8.318 7.857 1.00 83.38 89 ALA A O 1
ATOM 627 N N . SER A 1 90 ? -4.552 -9.696 6.351 1.00 77.88 90 SER A N 1
ATOM 628 C CA . SER A 1 90 ? -5.610 -10.712 6.309 1.00 77.88 90 SER A CA 1
ATOM 629 C C . SER A 1 90 ? -5.478 -11.744 7.439 1.00 77.88 90 SER A C 1
ATOM 631 O O . SER A 1 90 ? -6.477 -12.327 7.844 1.00 77.88 90 SER A O 1
ATOM 633 N N . ASP A 1 91 ? -4.266 -11.925 7.978 1.00 72.25 91 ASP A N 1
ATOM 634 C CA . ASP A 1 91 ? -3.963 -12.821 9.109 1.00 72.25 91 ASP A CA 1
ATOM 635 C C . ASP A 1 91 ? -4.279 -12.226 10.504 1.00 72.25 91 ASP A C 1
ATOM 637 O O . ASP A 1 91 ? -4.048 -12.882 11.523 1.00 72.25 91 ASP A O 1
ATOM 641 N N . ARG A 1 92 ? -4.762 -10.978 10.575 1.00 61.16 92 ARG A N 1
ATOM 642 C CA . ARG A 1 92 ? -5.109 -10.269 11.823 1.00 61.16 92 ARG A CA 1
ATOM 643 C C . ARG A 1 92 ? -6.612 -10.196 12.035 1.00 61.16 92 ARG A C 1
ATOM 645 O O . ARG A 1 92 ? -7.017 -10.330 13.211 1.00 61.16 92 ARG A O 1
#

Foldseek 3Di:
DDDDDDDDDDPPPDPPPVVVVPPPPPPDDDDPVRVVVVVVVVVPDDDDDLVVLVVLLVVLVVCCPPPDPVSNVVSVVSSVVSVVVSVVVVVD

pLDDT: mean 78.98, std 18.13, range [41.12, 97.94]

Organism: NCBI:txid2065